Protein AF-A0A9Q0SMZ0-F1 (afdb_monomer_lite)

InterPro domains:
  IPR006656 Molybdopterin oxidoreductase [PF00384] (4-145)

Sequence (155 aa):
MNCQPRVEAAMVNARIRETVRGSNAKVAYVGPLTEFNHDCEHLGTGPETLTEIAEGRHPFCSTLSNAKNPAIIVGAGLLERSDKDAIFSAVETIVKNGNVVRPYWNGFNVLLLNAAQAAALDLGPVPESIQSIESAKFVYLMGADDECGFGKASK

Foldseek 3Di:
DQDDCVPQPVVVLVVVQVCCVPVVDAAEDEADDDDHPHDYHYQYHDCVSLQCLLVVNGPCVVVLQPDPAAADEAECVLVPDPCNVVSVVSVVSNCVSSVNDDDVHNRYYYRYRDPCVVVCVVVPPDDPDPVVVVPDPDDDDPVDDDPPCPDPPDD

Organism: Salix viminalis (NCBI:txid40686)

Structure (mmCIF, N/CA/C/O backbone):
data_AF-A0A9Q0SMZ0-F1
#
_entry.id   AF-A0A9Q0SMZ0-F1
#
loop_
_atom_site.group_PDB
_atom_site.id
_atom_site.type_symbol
_atom_site.label_atom_id
_atom_site.label_alt_id
_atom_site.label_comp_id
_atom_site.label_asym_id
_atom_site.label_entity_id
_atom_site.label_seq_id
_atom_site.pdbx_PDB_ins_code
_atom_site.Cartn_x
_atom_site.Cartn_y
_atom_site.Cartn_z
_atom_site.occupancy
_atom_site.B_iso_or_equiv
_atom_site.auth_seq_id
_atom_site.auth_comp_id
_atom_site.auth_asym_id
_atom_site.auth_atom_id
_atom_site.pdbx_PDB_model_num
ATOM 1 N N . MET A 1 1 ? -3.693 -0.658 -1.109 1.00 82.81 1 MET A N 1
ATOM 2 C CA . MET A 1 1 ? -3.812 0.399 -2.132 1.00 82.81 1 MET A CA 1
ATOM 3 C C . MET A 1 1 ? -3.165 -0.103 -3.402 1.00 82.81 1 MET A C 1
ATOM 5 O O . MET A 1 1 ? -1.983 -0.424 -3.370 1.00 82.81 1 MET A O 1
ATOM 9 N N . ASN A 1 2 ? -3.968 -0.253 -4.456 1.00 81.12 2 ASN A N 1
ATOM 10 C CA . ASN A 1 2 ? -3.603 -0.786 -5.767 1.00 81.12 2 ASN A CA 1
ATOM 11 C C . ASN A 1 2 ? -2.677 -2.014 -5.684 1.00 81.12 2 ASN A C 1
ATOM 13 O O . ASN A 1 2 ? -1.636 -2.077 -6.321 1.00 81.12 2 ASN A O 1
ATOM 17 N N . CYS A 1 3 ? -3.039 -2.939 -4.797 1.00 81.56 3 CYS A N 1
ATOM 18 C CA . CYS A 1 3 ? -2.311 -4.167 -4.518 1.00 81.56 3 CYS A CA 1
ATOM 19 C C . CYS A 1 3 ? -3.311 -5.311 -4.579 1.00 81.56 3 CYS A C 1
ATOM 21 O O . CYS A 1 3 ? -4.315 -5.270 -3.859 1.00 81.56 3 CYS A O 1
ATOM 23 N N . GLN A 1 4 ? -3.051 -6.307 -5.417 1.00 85.25 4 GLN A N 1
ATOM 24 C CA . GLN A 1 4 ? -3.870 -7.512 -5.511 1.00 85.25 4 GLN A CA 1
ATOM 25 C C . GLN A 1 4 ? -3.113 -8.692 -4.895 1.00 85.25 4 GLN A C 1
ATOM 27 O O . GLN A 1 4 ? -2.663 -9.582 -5.617 1.00 85.25 4 GLN A O 1
ATOM 32 N N . PRO A 1 5 ? -2.982 -8.768 -3.555 1.00 81.50 5 PRO A N 1
ATOM 33 C CA . PRO A 1 5 ? -2.114 -9.751 -2.912 1.00 81.50 5 PRO A CA 1
ATOM 34 C C . PRO A 1 5 ? -2.529 -11.199 -3.204 1.00 81.50 5 PRO A C 1
ATOM 36 O O . PRO A 1 5 ? -1.704 -12.098 -3.106 1.00 81.50 5 PRO A O 1
ATOM 39 N N . ARG A 1 6 ? -3.782 -11.462 -3.604 1.00 83.25 6 ARG A N 1
ATOM 40 C CA . ARG A 1 6 ? -4.200 -12.790 -4.084 1.00 83.25 6 ARG A CA 1
ATOM 41 C C . ARG A 1 6 ? -3.380 -13.262 -5.292 1.00 83.25 6 ARG A C 1
ATOM 43 O O . ARG A 1 6 ? -3.091 -14.451 -5.372 1.00 83.25 6 ARG A O 1
ATOM 50 N N . VAL A 1 7 ? -3.055 -12.350 -6.204 1.00 84.62 7 VAL A N 1
ATOM 51 C CA . VAL A 1 7 ? -2.306 -12.612 -7.440 1.00 84.62 7 VAL A CA 1
ATOM 52 C C . VAL A 1 7 ? -0.816 -12.366 -7.212 1.00 84.62 7 VAL A C 1
ATOM 54 O O . VAL A 1 7 ? 0.010 -13.196 -7.565 1.00 84.62 7 VAL A O 1
ATOM 57 N N . GLU A 1 8 ? -0.493 -11.249 -6.565 1.00 82.31 8 GLU A N 1
ATOM 58 C CA . GLU A 1 8 ? 0.866 -10.714 -6.451 1.00 82.31 8 GLU A CA 1
ATOM 59 C C . GLU A 1 8 ? 1.691 -11.388 -5.344 1.00 82.31 8 GLU A C 1
ATOM 61 O O . GLU A 1 8 ? 2.892 -11.579 -5.486 1.00 82.31 8 GLU A O 1
ATOM 66 N N . ALA A 1 9 ? 1.061 -11.759 -4.224 1.00 85.31 9 ALA A N 1
ATOM 67 C CA . ALA A 1 9 ? 1.756 -12.331 -3.071 1.00 85.31 9 ALA A CA 1
ATOM 68 C C . ALA A 1 9 ? 0.832 -13.236 -2.250 1.00 85.31 9 ALA A C 1
ATOM 70 O O . ALA A 1 9 ? 0.351 -12.876 -1.170 1.00 85.31 9 ALA A O 1
ATOM 71 N N . ALA A 1 10 ? 0.605 -14.451 -2.754 1.00 88.50 10 ALA A N 1
ATOM 72 C CA . ALA A 1 10 ? -0.367 -15.391 -2.193 1.00 88.50 10 ALA A CA 1
ATOM 73 C C . ALA A 1 10 ? -0.188 -15.646 -0.683 1.00 88.50 10 ALA A C 1
ATOM 75 O O . ALA A 1 10 ? -1.176 -15.753 0.045 1.00 88.50 10 ALA A O 1
ATOM 76 N N . MET A 1 11 ? 1.056 -15.681 -0.192 1.00 91.25 11 MET A N 1
ATOM 77 C CA . MET A 1 11 ? 1.357 -15.846 1.236 1.00 91.25 11 MET A CA 1
ATOM 78 C C . MET A 1 11 ? 0.924 -14.640 2.080 1.00 91.25 11 MET A C 1
ATOM 80 O O . MET A 1 11 ? 0.376 -14.814 3.169 1.00 91.25 11 MET A O 1
ATOM 84 N N . VAL A 1 12 ? 1.099 -13.418 1.566 1.00 91.50 12 VAL A N 1
ATOM 85 C CA . VAL A 1 12 ? 0.619 -12.192 2.223 1.00 91.50 12 VAL A CA 1
ATOM 86 C C . VAL A 1 12 ? -0.906 -12.214 2.290 1.00 91.50 12 VAL A C 1
ATOM 88 O O . VAL A 1 12 ? -1.481 -11.999 3.357 1.00 91.50 12 VAL A O 1
ATOM 91 N N . ASN A 1 13 ? -1.573 -12.580 1.192 1.00 92.00 13 ASN A N 1
ATOM 92 C CA . ASN A 1 13 ? -3.027 -12.735 1.168 1.00 92.00 13 ASN A CA 1
ATOM 93 C C . ASN A 1 13 ? -3.526 -13.804 2.153 1.00 92.00 13 ASN A C 1
ATOM 95 O O . ASN A 1 13 ? -4.533 -13.600 2.829 1.00 92.00 13 ASN A O 1
ATOM 99 N N . ALA A 1 14 ? -2.821 -14.933 2.270 1.00 93.06 14 ALA A N 1
ATOM 100 C CA . ALA A 1 14 ? -3.160 -15.980 3.230 1.00 93.06 14 ALA A CA 1
ATOM 101 C C . ALA A 1 14 ? -3.106 -15.460 4.675 1.00 93.06 14 ALA A C 1
ATOM 103 O O . ALA A 1 14 ? -4.027 -15.724 5.449 1.00 93.06 14 ALA A O 1
ATOM 104 N N . ARG A 1 15 ? -2.091 -14.656 5.019 1.00 93.62 15 ARG A N 1
ATOM 105 C CA . ARG A 1 15 ? -1.955 -14.071 6.360 1.00 93.62 15 ARG A CA 1
ATOM 106 C C . ARG A 1 15 ? -2.989 -12.982 6.646 1.00 93.62 15 ARG A C 1
ATOM 108 O O . ARG A 1 15 ? -3.511 -12.915 7.762 1.00 93.62 15 ARG A O 1
ATOM 115 N N . ILE A 1 16 ? -3.327 -12.166 5.645 1.00 93.06 16 ILE A N 1
ATOM 116 C CA . ILE A 1 16 ? -4.439 -11.207 5.734 1.00 93.06 16 ILE A CA 1
ATOM 117 C C . ILE A 1 16 ? -5.731 -11.968 6.027 1.00 93.06 16 ILE A C 1
ATOM 119 O O . ILE A 1 16 ? -6.404 -11.676 7.010 1.00 93.06 16 ILE A O 1
ATOM 123 N N . ARG A 1 17 ? -6.031 -13.008 5.245 1.00 93.38 17 ARG A N 1
ATOM 124 C CA . ARG A 1 17 ? -7.231 -13.833 5.418 1.00 93.38 17 ARG A CA 1
ATOM 125 C C . ARG A 1 17 ? -7.302 -14.501 6.791 1.00 93.38 17 ARG A C 1
ATOM 127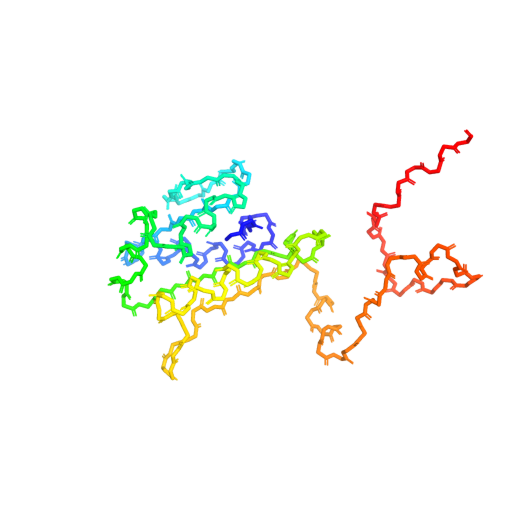 O O . ARG A 1 17 ? -8.373 -14.543 7.393 1.00 93.38 17 ARG A O 1
ATOM 134 N N . GLU A 1 18 ? -6.185 -15.029 7.282 1.00 93.50 18 GLU A N 1
ATOM 135 C CA . GLU A 1 18 ? -6.092 -15.606 8.626 1.00 93.50 18 GLU A CA 1
ATOM 136 C C . GLU A 1 18 ? -6.415 -14.560 9.701 1.00 93.50 18 GLU A C 1
ATOM 138 O O . GLU A 1 18 ? -7.196 -14.831 10.610 1.00 93.50 18 GLU A O 1
ATOM 143 N N . THR A 1 19 ? -5.889 -13.342 9.550 1.00 93.00 19 THR A N 1
ATOM 144 C CA . THR A 1 19 ? -6.145 -12.228 10.471 1.00 93.00 19 THR A CA 1
ATOM 145 C C . THR A 1 19 ? -7.608 -11.789 10.423 1.00 93.00 19 THR A C 1
ATOM 147 O O . THR A 1 19 ? -8.231 -11.657 11.471 1.00 93.00 19 THR A O 1
ATOM 150 N N . VAL A 1 20 ? -8.199 -11.644 9.233 1.00 93.62 20 VAL A N 1
ATOM 151 C CA . VAL A 1 20 ? -9.630 -11.323 9.075 1.00 93.62 20 VAL A CA 1
ATOM 152 C C . VAL A 1 20 ? -10.495 -12.355 9.793 1.00 93.62 20 VAL A C 1
ATOM 154 O O . VAL A 1 20 ? -11.370 -11.990 10.571 1.00 93.62 20 VAL A O 1
ATOM 157 N N . ARG A 1 21 ? -10.208 -13.648 9.613 1.00 92.25 21 ARG A N 1
ATOM 158 C CA . ARG A 1 21 ? -10.963 -14.723 10.269 1.00 92.25 21 ARG A CA 1
ATOM 159 C C . ARG A 1 21 ? -10.751 -14.766 11.786 1.00 92.25 21 ARG A C 1
ATOM 161 O O . ARG A 1 21 ? -11.692 -15.064 12.512 1.00 92.25 21 ARG A O 1
ATOM 168 N N . GLY A 1 22 ? -9.527 -14.530 12.256 1.00 92.88 22 GLY A N 1
ATOM 169 C CA . GLY A 1 22 ? -9.160 -14.689 13.665 1.00 92.88 22 GLY A CA 1
ATOM 170 C C . GLY A 1 22 ? -9.505 -13.491 14.550 1.00 92.88 22 GLY A C 1
ATOM 171 O O . GLY A 1 22 ? -9.884 -13.677 15.702 1.00 92.88 22 GLY A O 1
ATOM 172 N N . SER A 1 23 ? -9.378 -12.266 14.033 1.00 90.00 23 SER A N 1
ATOM 173 C CA . SER A 1 23 ? -9.564 -11.027 14.803 1.00 90.00 23 SER A CA 1
ATOM 174 C C . SER A 1 23 ? -10.684 -10.127 14.280 1.00 90.00 23 SER A C 1
ATOM 176 O O . SER A 1 23 ? -10.867 -9.029 14.804 1.00 90.00 23 SER A O 1
ATOM 178 N N . ASN A 1 24 ? -11.440 -10.581 13.272 1.00 89.12 24 ASN A N 1
ATOM 179 C CA . ASN A 1 24 ? -12.485 -9.805 12.601 1.00 89.12 24 ASN A CA 1
ATOM 180 C C . ASN A 1 24 ? -11.964 -8.451 12.082 1.00 89.12 24 ASN A C 1
ATOM 182 O O . ASN A 1 24 ? -12.627 -7.415 12.185 1.00 89.12 24 ASN A O 1
ATOM 186 N N . ALA A 1 25 ? -10.721 -8.451 11.588 1.00 91.44 25 ALA A N 1
ATOM 187 C CA . ALA A 1 25 ? -10.079 -7.261 11.056 1.00 91.44 25 ALA A CA 1
ATOM 188 C C . ALA A 1 25 ? -10.846 -6.740 9.834 1.00 91.44 25 ALA A C 1
ATOM 190 O O . ALA A 1 25 ? -11.127 -7.490 8.901 1.00 91.44 25 ALA A O 1
ATOM 191 N N . LYS A 1 26 ? -11.146 -5.438 9.825 1.00 93.50 26 LYS A N 1
ATOM 192 C CA . LYS A 1 26 ? -11.752 -4.770 8.671 1.00 93.50 26 LYS A CA 1
ATOM 193 C C . LYS A 1 26 ? -10.682 -4.500 7.621 1.00 93.50 26 LYS A C 1
ATOM 195 O O . LYS A 1 26 ? -9.688 -3.835 7.915 1.00 93.50 26 LYS A O 1
ATOM 200 N N . VAL A 1 27 ? -10.897 -4.995 6.408 1.00 94.00 27 VAL A N 1
ATOM 201 C CA . VAL A 1 27 ? -10.004 -4.777 5.267 1.00 94.00 27 VAL A CA 1
ATOM 202 C C . VAL A 1 27 ? -10.724 -3.919 4.248 1.00 94.00 27 VAL A C 1
ATOM 204 O O . VAL A 1 27 ? -11.883 -4.171 3.927 1.00 94.00 27 VAL A O 1
ATOM 207 N N . ALA A 1 28 ? -10.017 -2.926 3.722 1.00 94.19 28 ALA A N 1
ATOM 208 C CA . ALA A 1 28 ? -10.521 -2.082 2.658 1.00 94.19 28 ALA A CA 1
ATOM 209 C C . ALA A 1 28 ? -9.519 -1.966 1.515 1.00 94.19 28 ALA A C 1
ATOM 211 O O . ALA A 1 28 ? -8.302 -2.073 1.706 1.00 94.19 28 ALA A O 1
ATOM 212 N N . TYR A 1 29 ? -10.048 -1.737 0.321 1.00 94.12 29 TYR A N 1
ATOM 213 C CA . TYR A 1 29 ? -9.288 -1.727 -0.912 1.00 94.12 29 TYR A CA 1
ATOM 214 C C . TYR A 1 29 ? -9.600 -0.484 -1.746 1.00 94.12 29 TYR A C 1
ATOM 216 O O . TYR A 1 29 ? -10.754 -0.154 -2.004 1.00 94.12 29 TYR A O 1
ATOM 224 N N . VAL A 1 30 ? -8.533 0.185 -2.180 1.00 93.50 30 VAL A N 1
ATOM 225 C CA . VAL A 1 30 ? -8.563 1.282 -3.154 1.00 93.50 30 VAL A CA 1
ATOM 226 C C . VAL A 1 30 ? -7.779 0.807 -4.369 1.00 93.50 30 VAL A C 1
ATOM 228 O O . VAL A 1 30 ? -6.598 0.484 -4.217 1.00 93.50 30 VAL A O 1
ATOM 231 N N . GLY A 1 31 ? -8.414 0.734 -5.534 1.00 90.38 31 GLY A N 1
ATOM 232 C CA . GLY A 1 31 ? -7.833 0.251 -6.788 1.00 90.38 31 GLY A CA 1
ATOM 233 C C . GLY A 1 31 ? -8.867 -0.401 -7.719 1.00 90.38 31 GLY A C 1
ATOM 234 O O . GLY A 1 31 ? -10.062 -0.404 -7.404 1.00 90.38 31 GLY A O 1
ATOM 235 N N . PRO A 1 32 ? -8.434 -0.939 -8.874 1.00 88.38 32 PRO A N 1
ATOM 236 C CA . PRO A 1 32 ? -9.313 -1.580 -9.854 1.00 88.38 32 PRO A CA 1
ATOM 237 C C . PRO A 1 32 ? -10.132 -2.722 -9.250 1.00 88.38 32 PRO A C 1
ATOM 239 O O . PRO A 1 32 ? -9.590 -3.521 -8.494 1.00 88.38 32 PRO A O 1
ATOM 242 N N . LEU A 1 33 ? -11.417 -2.825 -9.608 1.00 87.31 33 LEU A N 1
ATOM 243 C CA . LEU A 1 33 ? -12.320 -3.847 -9.065 1.00 87.31 33 LEU A CA 1
ATOM 244 C C . LEU A 1 33 ? -11.700 -5.253 -9.182 1.00 87.31 33 LEU A C 1
ATOM 246 O O . LEU A 1 33 ? -11.265 -5.658 -10.259 1.00 87.31 33 LEU A O 1
ATOM 250 N N . THR A 1 34 ? -11.648 -5.986 -8.070 1.00 86.06 34 THR A N 1
ATOM 251 C CA . THR A 1 34 ? -11.028 -7.316 -7.995 1.00 86.06 34 THR A CA 1
ATOM 252 C C . THR A 1 34 ? -11.713 -8.179 -6.938 1.00 86.06 34 THR A C 1
ATOM 254 O O . THR A 1 34 ? -12.393 -7.668 -6.047 1.00 86.06 34 THR A O 1
ATOM 257 N N . GLU A 1 35 ? -11.531 -9.495 -7.030 1.00 85.88 35 GLU A N 1
ATOM 258 C CA . GLU A 1 35 ? -12.149 -10.462 -6.126 1.00 85.88 35 GLU A CA 1
ATOM 259 C C . GLU A 1 35 ? -11.202 -10.916 -5.008 1.00 85.88 35 GLU A C 1
ATOM 261 O O . GLU A 1 35 ? -10.195 -11.602 -5.243 1.00 85.88 35 GLU A O 1
ATOM 266 N N . PHE A 1 36 ? -11.596 -10.635 -3.766 1.00 87.94 36 PHE A N 1
ATOM 267 C CA . PHE A 1 36 ? -10.928 -11.119 -2.559 1.00 87.94 36 PHE A CA 1
ATOM 268 C C . PHE A 1 36 ? -11.600 -12.383 -2.005 1.00 87.94 36 PHE A C 1
ATOM 270 O O . PHE A 1 36 ? -12.793 -12.611 -2.162 1.00 87.94 36 PHE A O 1
ATOM 277 N N . ASN A 1 37 ? -10.819 -13.233 -1.332 1.00 89.62 37 ASN A N 1
ATOM 278 C CA . ASN A 1 37 ? -11.287 -14.482 -0.703 1.00 89.62 37 ASN A CA 1
ATOM 279 C C . ASN A 1 37 ? -11.656 -14.314 0.790 1.00 89.62 37 ASN A C 1
ATOM 281 O O . ASN A 1 37 ? -11.646 -15.285 1.563 1.00 89.62 37 ASN A O 1
ATOM 285 N N . HIS A 1 38 ? -11.896 -13.069 1.184 1.00 89.12 38 HIS A N 1
ATOM 286 C CA . HIS A 1 38 ? -12.252 -12.584 2.509 1.00 89.12 38 HIS A CA 1
ATOM 287 C C . HIS A 1 38 ? -13.036 -11.278 2.346 1.00 89.12 38 HIS A C 1
ATOM 289 O O . HIS A 1 38 ? -12.960 -10.651 1.287 1.00 89.12 38 HIS A O 1
ATOM 295 N N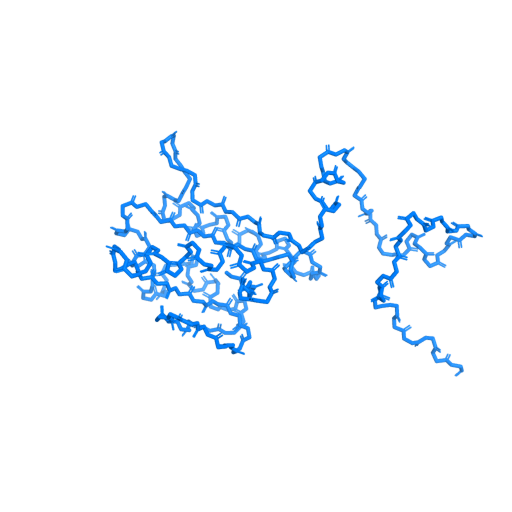 . ASP A 1 39 ? -13.758 -10.871 3.388 1.00 89.88 39 ASP A N 1
ATOM 296 C CA . ASP A 1 39 ? -14.546 -9.641 3.359 1.00 89.88 39 ASP A CA 1
ATOM 297 C C . ASP A 1 39 ? -13.628 -8.430 3.168 1.00 89.88 39 ASP A C 1
ATOM 299 O O . ASP A 1 39 ? -12.701 -8.195 3.950 1.00 89.88 39 ASP A O 1
ATOM 303 N N . CYS A 1 40 ? -13.874 -7.686 2.093 1.00 91.69 40 CYS A N 1
ATOM 304 C CA . CYS A 1 40 ? -13.097 -6.520 1.716 1.00 91.69 40 CYS A CA 1
ATOM 305 C C . CYS A 1 40 ? -14.033 -5.411 1.238 1.00 91.69 40 CYS A C 1
ATOM 307 O O . CYS A 1 40 ? -14.823 -5.605 0.314 1.00 91.69 40 CYS A O 1
ATOM 309 N N . GLU A 1 41 ? -13.939 -4.247 1.873 1.00 93.62 41 GLU A N 1
ATOM 310 C CA . GLU A 1 41 ? -14.698 -3.061 1.494 1.00 93.62 41 GLU A CA 1
ATOM 311 C C . GLU A 1 41 ? -13.976 -2.329 0.357 1.00 93.62 41 GLU A C 1
ATOM 313 O O . GLU A 1 41 ? -12.861 -1.829 0.524 1.00 93.62 41 GLU A O 1
ATOM 318 N N . HIS A 1 42 ? -14.589 -2.268 -0.823 1.00 94.25 42 HIS A N 1
ATOM 319 C CA . HIS A 1 42 ? -14.048 -1.484 -1.930 1.00 94.25 42 HIS A CA 1
ATOM 320 C C . HIS A 1 42 ? -14.406 -0.009 -1.742 1.00 94.25 42 HIS A C 1
ATOM 322 O O . HIS A 1 42 ? -15.580 0.346 -1.752 1.00 94.25 42 HIS A O 1
ATOM 328 N N . LEU A 1 43 ? -13.396 0.843 -1.555 1.00 92.81 43 LEU A N 1
ATOM 329 C CA . LEU A 1 43 ? -13.590 2.273 -1.278 1.00 92.81 43 LEU A CA 1
ATOM 330 C C . LEU A 1 43 ? -13.599 3.123 -2.554 1.00 92.81 43 LEU A C 1
ATOM 332 O O . LEU A 1 43 ? -14.107 4.238 -2.556 1.00 92.81 43 LEU A O 1
ATOM 336 N N . GLY A 1 44 ? -12.993 2.623 -3.633 1.00 91.56 44 GLY A N 1
ATOM 337 C CA . GLY A 1 44 ? -12.876 3.350 -4.892 1.00 91.56 4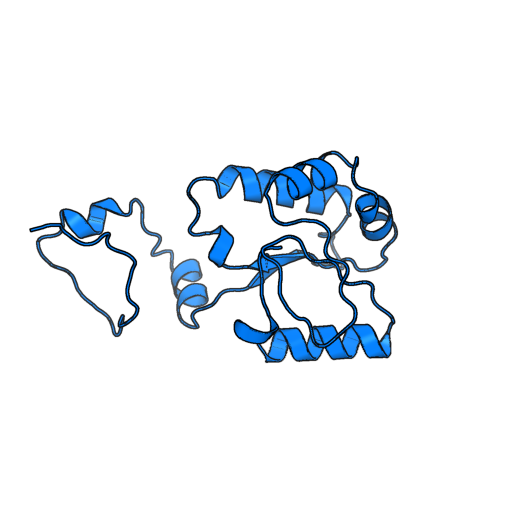4 GLY A CA 1
ATOM 338 C C . GLY A 1 44 ? -11.743 2.837 -5.771 1.00 91.56 44 GLY A C 1
ATOM 339 O O . GLY A 1 44 ? -10.943 1.993 -5.368 1.00 91.56 44 GLY A O 1
ATOM 340 N N . THR A 1 45 ? -11.682 3.331 -7.004 1.00 87.56 45 THR A N 1
ATOM 341 C CA . THR A 1 45 ? -10.744 2.857 -8.036 1.00 87.56 45 THR A CA 1
ATOM 342 C C . THR A 1 45 ? -9.581 3.803 -8.303 1.00 87.56 45 THR A C 1
ATOM 344 O O . THR A 1 45 ? -8.532 3.353 -8.763 1.00 87.56 45 THR A O 1
ATOM 347 N N . GLY A 1 46 ? -9.759 5.095 -8.030 1.00 84.25 46 GLY A N 1
ATOM 348 C CA . GLY A 1 46 ? -8.852 6.150 -8.465 1.00 84.25 46 GLY A CA 1
ATOM 349 C C . GLY A 1 46 ? -8.075 6.838 -7.339 1.00 84.25 46 GLY A C 1
ATOM 350 O O . GLY A 1 46 ? -8.305 6.580 -6.155 1.00 84.25 46 GLY A O 1
ATOM 351 N N . PRO A 1 47 ? -7.165 7.754 -7.714 1.00 85.25 47 PRO A N 1
ATOM 352 C CA . PRO A 1 47 ? -6.412 8.572 -6.766 1.00 85.25 47 PRO A CA 1
ATOM 353 C C . PRO A 1 47 ? -7.299 9.559 -5.994 1.00 85.25 47 PRO A C 1
ATOM 355 O O . PRO A 1 47 ? -6.944 9.923 -4.881 1.00 85.25 47 PRO A O 1
ATOM 358 N N . GLU A 1 48 ? -8.469 9.934 -6.522 1.00 90.31 48 GLU A N 1
ATOM 359 C CA . GLU A 1 48 ? -9.424 10.818 -5.835 1.00 90.31 48 GLU A CA 1
ATOM 360 C C . GLU A 1 48 ? -9.790 10.285 -4.447 1.00 90.31 48 GLU A C 1
ATOM 362 O O . GLU A 1 48 ? -9.659 11.004 -3.462 1.00 90.31 48 GLU A O 1
ATOM 367 N N . THR A 1 49 ? -10.127 8.995 -4.342 1.00 92.50 49 THR A N 1
ATOM 368 C CA . THR A 1 49 ? -10.423 8.333 -3.064 1.00 92.50 49 THR A CA 1
ATOM 369 C C . THR A 1 49 ? -9.241 8.403 -2.094 1.00 92.50 49 THR A C 1
ATOM 371 O O . THR A 1 49 ? -9.442 8.565 -0.893 1.00 92.50 49 THR A O 1
ATOM 374 N N . LEU A 1 50 ? -7.996 8.316 -2.584 1.00 90.75 50 LEU A N 1
ATOM 375 C CA . LEU A 1 50 ? -6.814 8.485 -1.730 1.00 90.75 50 LEU A CA 1
ATOM 376 C C . LEU A 1 50 ? -6.736 9.909 -1.180 1.00 90.75 50 LEU A C 1
ATOM 378 O O . LEU A 1 50 ? -6.459 10.077 0.006 1.00 90.75 50 LEU A O 1
ATOM 382 N N . THR A 1 51 ? -7.031 10.915 -2.001 1.00 91.69 51 THR A N 1
ATOM 383 C CA . THR A 1 51 ? -7.105 12.312 -1.561 1.00 91.69 51 THR A CA 1
ATOM 384 C C . THR A 1 51 ? -8.200 12.509 -0.516 1.00 91.69 51 THR A C 1
ATOM 386 O O . THR A 1 51 ? -7.945 13.122 0.516 1.00 91.69 51 THR A O 1
ATOM 389 N N . GLU A 1 52 ? -9.389 11.927 -0.701 1.00 93.44 52 GLU A N 1
ATOM 390 C CA . GLU A 1 52 ? -10.467 12.028 0.295 1.00 93.44 52 GLU A CA 1
ATOM 391 C C . GLU A 1 52 ? -10.088 11.395 1.638 1.00 93.44 52 GLU A C 1
ATOM 393 O O . GLU A 1 52 ? -10.451 11.912 2.699 1.00 93.44 52 GLU A O 1
ATOM 398 N N . ILE A 1 53 ? -9.353 10.278 1.604 1.00 93.69 53 ILE A N 1
ATOM 399 C CA . ILE A 1 53 ? -8.856 9.620 2.815 1.00 93.69 53 ILE A CA 1
ATOM 400 C C . ILE A 1 53 ? -7.755 10.471 3.467 1.00 93.69 53 ILE A C 1
ATOM 402 O O . ILE A 1 53 ? -7.748 10.639 4.689 1.00 93.69 53 ILE A O 1
ATOM 406 N N . ALA A 1 54 ? -6.845 11.039 2.673 1.00 92.12 54 ALA A N 1
ATOM 407 C CA . ALA A 1 54 ? -5.772 11.908 3.156 1.00 92.12 54 ALA A CA 1
ATOM 408 C C . ALA A 1 54 ? -6.319 13.180 3.822 1.00 92.12 54 ALA A C 1
ATOM 410 O O . ALA A 1 54 ? -5.835 13.576 4.879 1.00 92.12 54 ALA A O 1
ATOM 411 N N . GLU A 1 55 ? -7.372 13.769 3.257 1.00 93.06 55 GLU A N 1
ATOM 412 C CA . GLU A 1 55 ? -8.063 14.947 3.796 1.00 93.06 55 GLU A CA 1
ATOM 413 C C . GLU A 1 55 ? -9.006 14.618 4.966 1.00 93.06 55 GLU A C 1
ATOM 415 O O . GLU A 1 55 ? -9.584 15.520 5.568 1.00 93.06 55 GLU A O 1
ATOM 420 N N . GLY A 1 56 ? -9.190 13.336 5.301 1.00 91.25 56 GLY A N 1
ATOM 421 C CA . GLY A 1 56 ? -10.075 12.911 6.388 1.00 91.25 56 GLY A CA 1
ATOM 422 C C . GLY A 1 56 ? -11.570 13.001 6.064 1.00 91.25 56 GLY A C 1
ATOM 423 O O . GLY A 1 56 ? -12.394 12.838 6.962 1.00 91.25 56 GLY A O 1
ATOM 424 N N . ARG A 1 57 ? -11.937 13.253 4.801 1.00 93.38 57 ARG A N 1
ATOM 425 C CA . ARG A 1 57 ? -13.335 13.343 4.344 1.00 93.38 57 ARG A CA 1
ATOM 426 C C . ARG A 1 57 ? -13.987 11.973 4.182 1.00 93.38 57 ARG A C 1
ATOM 428 O O . ARG A 1 57 ? -15.207 11.861 4.271 1.00 93.38 57 ARG A O 1
ATOM 435 N N . HIS A 1 58 ? -13.186 10.938 3.943 1.00 94.44 58 HIS A N 1
ATOM 436 C CA . HIS A 1 58 ? -13.695 9.597 3.700 1.00 94.44 58 HIS A CA 1
ATOM 437 C C . HIS A 1 58 ? -14.124 8.896 5.012 1.00 94.44 58 HIS A C 1
ATOM 439 O O . HIS A 1 58 ? -13.370 8.910 5.990 1.00 94.44 58 HIS A O 1
ATOM 445 N N . PRO A 1 59 ? -15.274 8.189 5.061 1.00 91.19 59 PRO A N 1
ATOM 446 C CA . PRO A 1 59 ? -15.745 7.509 6.278 1.00 91.19 59 PRO A CA 1
ATOM 447 C C . PRO A 1 59 ? -14.734 6.516 6.871 1.00 91.19 59 PRO A C 1
ATOM 449 O O . PRO A 1 59 ? -14.618 6.372 8.093 1.00 91.19 59 PRO A O 1
ATOM 452 N N . PHE A 1 60 ? -13.951 5.867 6.005 1.00 91.69 60 PHE A N 1
ATOM 453 C CA . PHE A 1 60 ? -12.921 4.902 6.398 1.00 91.69 60 PHE A CA 1
ATOM 454 C C . PHE A 1 60 ? -11.789 5.512 7.248 1.00 91.69 60 PHE A C 1
ATOM 456 O O . PHE A 1 60 ? -11.150 4.787 8.011 1.00 91.69 60 PHE A O 1
ATOM 463 N N . CYS A 1 61 ? -11.575 6.834 7.209 1.00 91.62 61 CYS A N 1
ATOM 464 C CA . CYS A 1 61 ? -10.575 7.505 8.049 1.00 91.62 61 CYS A CA 1
ATOM 465 C C . CYS A 1 61 ? -10.838 7.265 9.536 1.00 91.62 61 CYS A C 1
ATOM 467 O O . CYS A 1 61 ? -9.922 6.936 10.283 1.00 91.62 61 CYS A O 1
ATOM 469 N N . SER A 1 62 ? -12.107 7.319 9.951 1.00 90.88 62 SER A N 1
ATOM 470 C CA . SER A 1 62 ? -12.501 7.025 11.332 1.00 90.88 62 SER A CA 1
ATOM 471 C C . SER A 1 62 ? -12.170 5.584 11.739 1.00 90.88 62 SER A C 1
ATOM 473 O O . SER A 1 62 ? -11.752 5.333 12.867 1.00 90.88 62 SER A O 1
ATOM 475 N N . THR A 1 63 ? -12.307 4.630 10.814 1.00 92.12 63 THR A N 1
ATOM 476 C CA . THR A 1 63 ? -11.958 3.224 11.055 1.00 92.12 63 THR A CA 1
ATOM 477 C C . THR A 1 63 ? -10.450 3.064 11.211 1.00 92.12 63 THR A C 1
ATOM 479 O O . THR A 1 63 ? -10.005 2.357 12.115 1.00 92.12 63 THR A O 1
ATOM 482 N N . LEU A 1 64 ? -9.665 3.758 10.383 1.00 91.00 64 LEU A N 1
ATOM 483 C CA . LEU A 1 64 ? -8.208 3.729 10.441 1.00 91.00 64 LEU A CA 1
ATOM 484 C C . LEU A 1 64 ? -7.671 4.359 11.736 1.00 91.00 64 LEU A C 1
ATOM 486 O O . LEU A 1 64 ? -6.828 3.755 12.393 1.00 91.00 64 LEU A O 1
ATOM 490 N N . SER A 1 65 ? -8.191 5.522 12.139 1.00 89.44 65 SER A N 1
ATOM 491 C CA . SER A 1 65 ? -7.754 6.223 13.356 1.00 89.44 65 SER A CA 1
ATOM 492 C C . SER A 1 65 ? -8.154 5.504 14.649 1.00 89.44 65 SER A C 1
ATOM 494 O O . SER A 1 65 ? -7.424 5.572 15.634 1.00 89.44 65 SER A O 1
ATOM 496 N N . ASN A 1 66 ? -9.288 4.796 14.660 1.00 92.19 66 ASN A N 1
ATOM 497 C CA . ASN A 1 66 ? -9.734 4.023 15.826 1.00 92.19 66 ASN A CA 1
ATOM 498 C C . ASN A 1 66 ? -9.083 2.632 15.921 1.00 92.19 66 ASN A C 1
ATOM 500 O O . ASN A 1 66 ? -9.213 1.952 16.942 1.00 92.19 66 ASN A O 1
ATOM 504 N N . ALA A 1 67 ? -8.408 2.169 14.867 1.00 92.06 67 ALA A N 1
ATOM 505 C CA . ALA A 1 67 ? -7.765 0.867 14.873 1.00 92.06 67 ALA A CA 1
ATOM 506 C C . ALA A 1 67 ? -6.557 0.862 15.817 1.00 92.06 67 ALA A C 1
ATOM 508 O O . ALA A 1 67 ? -5.680 1.722 15.749 1.00 92.06 67 ALA A O 1
ATOM 509 N N . LYS A 1 68 ? -6.459 -0.170 16.666 1.00 91.94 68 LYS A N 1
ATOM 510 C CA . LYS A 1 68 ? -5.308 -0.316 17.565 1.00 91.94 68 LYS A CA 1
ATOM 511 C C . LYS A 1 68 ? -4.018 -0.501 16.777 1.00 91.94 68 LYS A C 1
ATOM 513 O O . LYS A 1 68 ? -3.060 0.186 17.076 1.00 91.94 68 LYS A O 1
ATOM 518 N N . ASN A 1 69 ? -3.985 -1.388 15.781 1.00 94.00 69 ASN A N 1
ATOM 519 C CA . ASN A 1 69 ? -2.799 -1.705 14.972 1.00 94.00 69 ASN A CA 1
ATOM 520 C C . ASN A 1 69 ? -3.155 -1.639 13.470 1.00 94.00 69 ASN A C 1
ATOM 522 O O . ASN A 1 69 ? -3.361 -2.686 12.855 1.00 94.00 69 ASN A O 1
ATOM 526 N N . PRO A 1 70 ? -3.312 -0.435 12.888 1.00 95.00 70 PRO A N 1
ATOM 527 C CA . PRO A 1 70 ? -3.686 -0.282 11.484 1.00 95.00 70 PRO A CA 1
ATOM 528 C C . PRO A 1 70 ? -2.523 -0.651 10.561 1.00 95.00 70 PRO A C 1
ATOM 530 O O . PRO A 1 70 ? -1.383 -0.295 10.840 1.00 95.00 70 PRO A O 1
ATOM 533 N N . ALA A 1 71 ? -2.802 -1.313 9.441 1.00 95.19 71 ALA A N 1
ATOM 534 C CA . ALA A 1 71 ? -1.805 -1.605 8.414 1.00 95.19 71 ALA A CA 1
ATOM 535 C C . ALA A 1 71 ? -2.235 -1.017 7.066 1.00 95.19 71 ALA A C 1
ATOM 537 O O . ALA A 1 71 ? -3.404 -1.099 6.691 1.00 95.19 71 ALA A O 1
ATOM 538 N N . ILE A 1 72 ? -1.281 -0.447 6.333 1.00 95.06 72 ILE A N 1
ATOM 539 C CA . ILE A 1 72 ? -1.451 0.045 4.966 1.00 95.06 72 ILE A CA 1
ATOM 540 C C . ILE A 1 72 ? -0.459 -0.705 4.087 1.00 95.06 72 ILE A C 1
ATOM 542 O O . ILE A 1 72 ? 0.746 -0.642 4.315 1.00 95.06 72 ILE A O 1
ATOM 546 N N . ILE A 1 73 ? -0.982 -1.406 3.081 1.00 94.00 73 ILE A N 1
ATOM 547 C CA . ILE A 1 73 ? -0.188 -2.139 2.092 1.00 94.00 73 ILE A CA 1
ATOM 548 C C . ILE A 1 73 ? -0.335 -1.436 0.743 1.00 94.00 73 ILE A C 1
ATOM 550 O O . ILE A 1 73 ? -1.453 -1.275 0.243 1.00 94.00 73 ILE A O 1
ATOM 554 N N . VAL A 1 74 ? 0.782 -1.012 0.162 1.00 93.00 74 VAL A N 1
ATOM 555 C CA . VAL A 1 74 ? 0.879 -0.328 -1.136 1.00 93.00 74 VAL A CA 1
ATOM 556 C C . VAL A 1 74 ? 1.463 -1.302 -2.157 1.00 93.00 74 VAL A C 1
ATOM 558 O O . VAL A 1 74 ? 2.484 -1.918 -1.880 1.00 93.00 74 VAL A O 1
ATOM 561 N N . GLY A 1 75 ? 0.823 -1.476 -3.312 1.00 89.62 75 GLY A N 1
ATOM 562 C CA . GLY A 1 75 ? 1.320 -2.379 -4.359 1.00 89.62 75 GLY A CA 1
ATOM 563 C C . GLY A 1 75 ? 2.385 -1.731 -5.245 1.00 89.62 75 GLY A C 1
ATOM 564 O O . GLY A 1 75 ? 2.346 -0.519 -5.478 1.00 89.62 75 GLY A O 1
ATOM 565 N N . ALA A 1 76 ? 3.302 -2.541 -5.784 1.00 82.69 76 ALA A N 1
ATOM 566 C CA . ALA A 1 76 ? 4.384 -2.086 -6.662 1.00 82.69 76 ALA A CA 1
ATOM 567 C C . ALA A 1 76 ? 3.883 -1.372 -7.920 1.00 82.69 76 ALA A C 1
ATOM 569 O O . ALA A 1 76 ? 4.557 -0.473 -8.406 1.00 82.69 76 ALA A O 1
ATOM 570 N N . GLY A 1 77 ? 2.682 -1.702 -8.409 1.00 81.00 77 GLY A N 1
ATOM 571 C CA . GLY A 1 77 ? 2.095 -1.047 -9.581 1.00 81.00 77 GLY A CA 1
ATOM 572 C C . GLY A 1 77 ? 1.880 0.464 -9.414 1.00 81.00 77 GLY A C 1
ATOM 573 O O . GLY A 1 77 ? 1.642 1.164 -10.392 1.00 81.00 77 GLY A O 1
ATOM 574 N N . LEU A 1 78 ? 1.969 1.006 -8.192 1.00 84.31 78 LEU A N 1
ATOM 575 C CA . LEU A 1 78 ? 1.984 2.457 -7.963 1.00 84.31 78 LEU A CA 1
ATOM 576 C C . LEU A 1 78 ? 3.353 3.101 -8.221 1.00 84.31 78 LEU A C 1
ATOM 578 O O . LEU A 1 78 ? 3.402 4.296 -8.492 1.00 84.31 78 LEU A O 1
ATOM 582 N N . LEU A 1 79 ? 4.445 2.334 -8.165 1.00 82.00 79 LEU A N 1
ATOM 583 C CA . LEU A 1 79 ? 5.814 2.817 -8.387 1.00 82.00 79 LEU A CA 1
ATOM 584 C C . LEU A 1 79 ? 6.098 3.125 -9.863 1.00 82.00 79 LEU A C 1
ATOM 586 O O . LEU A 1 79 ? 6.957 3.953 -10.159 1.00 82.00 79 LEU A O 1
ATOM 590 N N . GLU A 1 80 ? 5.380 2.471 -10.774 1.00 81.31 80 GLU A N 1
ATOM 591 C CA . GLU A 1 80 ? 5.557 2.601 -12.228 1.00 81.31 80 GLU A CA 1
ATOM 592 C C . GLU A 1 80 ? 4.756 3.764 -12.829 1.00 81.31 80 GLU A C 1
ATOM 594 O O . GLU A 1 80 ? 4.946 4.130 -13.989 1.00 81.31 80 GLU A O 1
ATOM 599 N N . ARG A 1 81 ? 3.855 4.371 -12.052 1.00 83.81 81 ARG A N 1
ATOM 600 C CA . ARG A 1 81 ? 3.018 5.471 -12.532 1.00 83.81 81 ARG A CA 1
ATOM 601 C C . ARG A 1 81 ? 3.797 6.781 -12.610 1.00 83.81 81 ARG A C 1
ATOM 603 O O . ARG A 1 81 ? 4.662 7.068 -11.785 1.00 83.81 81 ARG A O 1
ATOM 610 N N . SER A 1 82 ? 3.405 7.638 -13.549 1.00 85.56 82 SER A N 1
ATOM 611 C CA . SER A 1 82 ? 3.968 8.986 -13.690 1.00 85.56 82 SER A CA 1
ATOM 612 C C . SER A 1 82 ? 3.643 9.911 -12.511 1.00 85.56 82 SER A C 1
ATOM 614 O O . SER A 1 82 ? 4.407 10.821 -12.221 1.00 85.56 82 SER A O 1
ATOM 616 N N . ASP A 1 83 ? 2.519 9.689 -11.826 1.00 87.81 83 ASP A N 1
ATOM 617 C CA . ASP A 1 83 ? 2.032 10.474 -10.681 1.00 87.81 83 ASP A CA 1
ATOM 618 C C . ASP A 1 83 ? 2.407 9.857 -9.318 1.00 87.81 83 ASP A C 1
ATOM 620 O O . ASP A 1 83 ? 1.819 10.210 -8.292 1.00 87.81 83 ASP A O 1
ATOM 624 N N . LYS A 1 84 ? 3.392 8.946 -9.287 1.00 88.56 84 LYS A N 1
ATOM 625 C CA . LYS A 1 84 ? 3.792 8.207 -8.079 1.00 88.56 84 LYS A CA 1
ATOM 626 C C . LYS A 1 84 ? 4.094 9.120 -6.890 1.00 88.56 84 LYS A C 1
ATOM 628 O O . LYS A 1 84 ? 3.605 8.850 -5.801 1.00 88.56 84 LYS A O 1
ATOM 633 N N . ASP A 1 85 ? 4.815 10.222 -7.086 1.00 89.81 85 ASP A N 1
ATOM 634 C CA . ASP A 1 85 ? 5.244 11.092 -5.981 1.00 89.81 85 ASP A CA 1
ATOM 635 C C . ASP A 1 85 ? 4.044 11.752 -5.285 1.00 89.81 85 ASP A C 1
ATOM 637 O O . ASP A 1 85 ? 3.982 11.822 -4.056 1.00 89.81 85 ASP A O 1
ATOM 641 N N . ALA A 1 86 ? 3.039 12.162 -6.065 1.00 90.50 86 ALA A N 1
ATOM 642 C CA . ALA A 1 86 ? 1.794 12.710 -5.535 1.00 90.50 86 ALA A CA 1
ATOM 643 C C . ALA A 1 86 ? 0.999 11.647 -4.760 1.00 90.50 86 ALA A C 1
ATOM 645 O O . ALA A 1 86 ? 0.491 11.920 -3.671 1.00 90.50 86 ALA A O 1
ATOM 646 N N . ILE A 1 87 ? 0.939 10.419 -5.284 1.00 91.25 87 ILE A N 1
ATOM 647 C CA . ILE A 1 87 ? 0.285 9.296 -4.605 1.00 91.25 87 ILE A CA 1
ATOM 648 C C . ILE A 1 87 ? 1.008 8.973 -3.295 1.00 91.25 87 ILE A C 1
ATOM 650 O O . ILE A 1 87 ? 0.358 8.865 -2.259 1.00 91.25 87 ILE A O 1
ATOM 654 N N . PHE A 1 88 ? 2.338 8.867 -3.300 1.00 91.38 88 PHE A N 1
ATOM 655 C CA . PHE A 1 88 ? 3.115 8.586 -2.093 1.00 91.38 88 PHE A CA 1
ATOM 656 C C . PHE A 1 88 ? 2.977 9.694 -1.044 1.00 91.38 88 PHE A C 1
ATOM 658 O O . PHE A 1 88 ? 2.845 9.376 0.134 1.00 91.38 88 PHE A O 1
ATOM 665 N N . SER A 1 89 ? 2.893 10.963 -1.452 1.00 93.31 89 SER A N 1
ATOM 666 C CA . SER A 1 89 ? 2.599 12.085 -0.548 1.00 93.31 89 SER A CA 1
ATOM 667 C C . SER A 1 89 ? 1.213 11.967 0.109 1.00 93.31 89 SER A C 1
ATOM 669 O O . SER A 1 89 ? 1.064 12.139 1.326 1.00 93.31 89 SER A O 1
ATOM 671 N N . ALA A 1 90 ? 0.189 11.583 -0.662 1.00 92.75 90 ALA A N 1
ATOM 672 C CA . ALA A 1 90 ? -1.141 11.313 -0.117 1.00 92.75 90 ALA A CA 1
ATOM 673 C C . ALA A 1 90 ? -1.108 10.134 0.870 1.00 92.75 90 ALA A C 1
ATOM 675 O O . ALA A 1 90 ? -1.655 10.222 1.968 1.00 92.75 90 ALA A O 1
ATOM 676 N N . VAL A 1 91 ? -0.408 9.050 0.527 1.00 93.38 91 VAL A N 1
ATOM 677 C CA . VAL A 1 91 ? -0.254 7.880 1.401 1.00 93.38 91 VAL A CA 1
ATOM 678 C C . VAL A 1 91 ? 0.490 8.228 2.688 1.00 93.38 91 VAL A C 1
ATOM 680 O O . VAL A 1 91 ? 0.062 7.810 3.762 1.00 93.38 91 VAL A O 1
ATOM 683 N N . GLU A 1 92 ? 1.554 9.025 2.617 1.00 93.69 92 GLU A N 1
ATOM 684 C CA . GLU A 1 92 ? 2.286 9.506 3.791 1.00 93.69 92 GLU A CA 1
ATOM 685 C C . GLU A 1 92 ? 1.371 10.316 4.721 1.00 93.69 92 GLU A C 1
ATOM 687 O O . GLU A 1 92 ? 1.390 10.139 5.942 1.00 93.69 92 GLU A O 1
ATOM 692 N N . THR A 1 93 ? 0.509 11.156 4.147 1.00 94.44 93 THR A N 1
ATOM 693 C CA . THR A 1 93 ? -0.500 11.914 4.896 1.00 94.44 93 THR A CA 1
ATOM 694 C C . THR A 1 93 ? -1.491 10.981 5.600 1.00 94.44 93 THR A C 1
ATOM 696 O O . THR A 1 93 ? -1.752 11.143 6.792 1.00 94.44 93 THR A O 1
ATOM 699 N N . ILE A 1 94 ? -1.977 9.938 4.919 1.00 93.88 94 ILE A N 1
ATOM 700 C CA . ILE A 1 94 ? -2.865 8.923 5.513 1.00 93.88 94 ILE A CA 1
ATOM 701 C C . ILE A 1 94 ? -2.157 8.165 6.645 1.00 93.88 94 ILE A C 1
ATOM 703 O O . ILE A 1 94 ? -2.742 7.939 7.705 1.00 93.88 94 ILE A O 1
ATOM 707 N N . VAL A 1 95 ? -0.891 7.792 6.446 1.00 94.56 95 VAL A N 1
ATOM 708 C CA . VAL A 1 95 ? -0.056 7.110 7.446 1.00 94.56 95 VAL A CA 1
ATOM 709 C C . VAL A 1 95 ? 0.084 7.954 8.714 1.00 94.56 95 VAL A C 1
ATOM 711 O O . VAL A 1 95 ? -0.075 7.421 9.818 1.00 94.56 95 VAL A O 1
ATOM 714 N N . LYS A 1 96 ? 0.332 9.261 8.562 1.00 92.50 96 LYS A N 1
ATOM 715 C CA . LYS A 1 96 ? 0.411 10.220 9.674 1.00 92.50 96 LYS A CA 1
ATOM 716 C C . LYS A 1 96 ? -0.935 10.352 10.390 1.00 92.50 96 LYS A C 1
ATOM 718 O O . LYS A 1 96 ? -0.992 10.173 11.605 1.00 92.50 96 LYS A O 1
ATOM 723 N N . ASN A 1 97 ? -2.020 10.571 9.648 1.00 91.75 97 ASN A N 1
ATOM 724 C CA . ASN A 1 97 ? -3.364 10.767 10.208 1.00 91.75 97 ASN A CA 1
ATOM 725 C C . ASN A 1 97 ? -3.914 9.513 10.913 1.00 91.75 97 ASN A C 1
ATOM 727 O O . ASN A 1 97 ? -4.637 9.611 11.904 1.00 91.75 97 ASN A O 1
ATOM 731 N N . GLY A 1 98 ? -3.558 8.325 10.422 1.00 90.50 98 GLY A N 1
ATOM 732 C CA . GLY A 1 98 ? -3.943 7.041 11.009 1.00 90.50 98 GLY A CA 1
ATOM 733 C C . GLY A 1 98 ? -3.008 6.537 12.112 1.00 90.50 98 GLY A C 1
ATOM 734 O O . GLY A 1 98 ? -3.226 5.438 12.615 1.00 90.50 98 GLY A O 1
ATOM 735 N N . ASN A 1 99 ? -1.949 7.280 12.469 1.00 92.06 99 ASN A N 1
ATOM 736 C CA . ASN A 1 99 ? -0.910 6.843 13.413 1.00 92.06 99 ASN A CA 1
ATOM 737 C C . ASN A 1 99 ? -0.374 5.427 13.091 1.00 92.06 99 ASN A C 1
ATOM 739 O O . ASN A 1 99 ? -0.214 4.572 13.972 1.00 92.06 99 ASN A O 1
ATOM 743 N N . VAL A 1 100 ? -0.167 5.164 11.796 1.00 94.44 100 VAL A N 1
ATOM 744 C CA . VAL A 1 100 ? 0.167 3.837 11.250 1.00 94.44 100 VAL A CA 1
ATOM 745 C C . VAL A 1 100 ? 1.620 3.462 11.532 1.00 94.44 100 VAL A C 1
ATOM 747 O O . VAL A 1 100 ? 1.926 2.282 11.705 1.00 94.44 100 VAL A O 1
ATOM 750 N N . VAL A 1 101 ? 2.506 4.456 11.621 1.00 94.50 101 VAL A N 1
ATOM 751 C CA . VAL A 1 101 ? 3.928 4.282 11.940 1.00 94.50 101 VAL A CA 1
ATOM 752 C C . VAL A 1 101 ? 4.233 4.976 13.262 1.00 94.50 101 VAL A C 1
ATOM 754 O O . VAL A 1 101 ? 4.077 6.187 13.390 1.00 94.50 101 VAL A O 1
ATOM 757 N N . ARG A 1 102 ? 4.664 4.195 14.254 1.00 93.94 102 ARG A N 1
ATOM 758 C CA . ARG A 1 102 ? 4.979 4.638 15.620 1.00 93.94 102 ARG A CA 1
ATOM 759 C C . ARG A 1 102 ? 5.959 3.656 16.289 1.00 93.94 102 ARG A C 1
ATOM 761 O O . ARG A 1 102 ? 6.106 2.538 15.801 1.00 93.94 102 ARG A O 1
ATOM 768 N N . PRO A 1 103 ? 6.602 3.996 17.424 1.00 90.94 103 PRO A N 1
ATOM 769 C CA . PRO A 1 103 ? 7.735 3.224 17.959 1.00 90.94 103 PRO A CA 1
ATOM 770 C C . PRO A 1 103 ? 7.508 1.717 18.174 1.00 90.94 103 PRO A C 1
ATOM 772 O O . PRO A 1 103 ? 8.439 0.936 18.025 1.00 90.94 103 PRO A O 1
ATOM 775 N N . TYR A 1 104 ? 6.280 1.293 18.487 1.00 91.88 104 TYR A N 1
ATOM 776 C CA . TYR A 1 104 ? 5.939 -0.117 18.745 1.00 91.88 104 TYR A CA 1
ATOM 777 C C . TYR A 1 104 ? 5.094 -0.763 17.637 1.00 91.88 104 TYR A C 1
ATOM 779 O O . TYR A 1 104 ? 4.586 -1.870 17.811 1.00 91.88 104 TYR A O 1
ATOM 787 N N . TRP A 1 105 ? 4.878 -0.059 16.523 1.00 95.31 105 TRP A N 1
ATOM 788 C CA . TRP A 1 105 ? 4.076 -0.550 15.409 1.00 95.31 105 TRP A CA 1
ATOM 789 C C . TRP A 1 105 ? 4.433 0.171 14.109 1.00 95.31 105 TRP A C 1
ATOM 791 O O . TRP A 1 105 ? 4.229 1.378 13.986 1.00 95.31 105 TRP A O 1
ATOM 801 N N . ASN A 1 106 ? 4.911 -0.585 13.123 1.00 95.19 106 ASN A N 1
ATOM 802 C CA . ASN A 1 106 ? 5.097 -0.102 11.762 1.00 95.19 106 ASN A CA 1
ATOM 803 C C . ASN A 1 106 ? 4.120 -0.832 10.835 1.00 95.19 106 ASN A C 1
ATO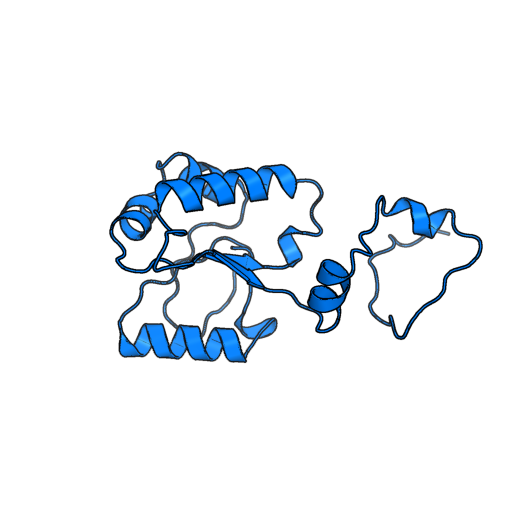M 805 O O . ASN A 1 106 ? 4.383 -1.944 10.382 1.00 95.19 106 ASN A O 1
ATOM 809 N N . GLY A 1 107 ? 2.962 -0.216 10.606 1.00 94.44 107 GLY A N 1
ATOM 810 C CA . GLY A 1 107 ? 1.922 -0.764 9.742 1.00 94.44 107 GLY A CA 1
ATOM 811 C C . GLY A 1 107 ? 2.081 -0.408 8.265 1.00 94.44 107 GLY A C 1
ATOM 812 O O . GLY A 1 107 ? 1.275 -0.867 7.458 1.00 94.44 107 GLY A O 1
ATOM 813 N N . PHE A 1 108 ? 3.066 0.413 7.896 1.00 95.62 108 PHE A N 1
ATOM 814 C CA . PHE A 1 108 ? 3.258 0.844 6.516 1.00 95.62 108 PHE A CA 1
ATOM 815 C C . PHE A 1 108 ? 4.135 -0.153 5.759 1.00 95.62 108 PHE A C 1
ATOM 817 O O . PHE A 1 108 ? 5.274 -0.405 6.141 1.00 95.62 108 PHE A O 1
ATOM 824 N N . ASN A 1 109 ? 3.591 -0.733 4.690 1.00 93.50 109 ASN A N 1
ATOM 825 C CA . ASN A 1 109 ? 4.240 -1.786 3.921 1.00 93.50 109 ASN A CA 1
ATOM 826 C C . ASN A 1 109 ? 4.086 -1.528 2.420 1.00 93.50 109 ASN A C 1
ATOM 828 O O . ASN A 1 109 ? 3.016 -1.132 1.953 1.00 93.50 109 ASN A O 1
ATOM 832 N N . VAL A 1 110 ? 5.139 -1.823 1.660 1.00 91.75 110 VAL A N 1
ATOM 833 C CA . VAL A 1 110 ? 5.121 -1.823 0.194 1.00 91.75 110 VAL A CA 1
ATOM 834 C C . VAL A 1 110 ? 5.339 -3.255 -0.280 1.00 91.75 110 VAL A C 1
ATOM 836 O O . VAL A 1 110 ? 6.290 -3.910 0.143 1.00 91.75 110 VAL A O 1
ATOM 839 N N . LEU A 1 111 ? 4.443 -3.752 -1.126 1.00 90.38 111 LEU A N 1
ATOM 840 C CA . LEU A 1 111 ? 4.532 -5.076 -1.722 1.00 90.38 111 LEU A CA 1
ATOM 841 C C . LEU A 1 111 ? 5.196 -4.972 -3.094 1.00 90.38 111 LEU A C 1
ATOM 843 O O . LEU A 1 111 ? 4.664 -4.306 -3.979 1.00 90.38 111 LEU A O 1
ATOM 847 N N . LEU A 1 112 ? 6.333 -5.646 -3.257 1.00 89.62 112 LEU A N 1
ATOM 848 C CA . LEU A 1 112 ? 7.062 -5.765 -4.521 1.00 89.62 112 LEU A CA 1
ATOM 849 C C . LEU A 1 112 ? 6.618 -7.025 -5.275 1.00 89.62 112 LEU A C 1
ATOM 851 O O . LEU A 1 112 ? 6.241 -8.013 -4.645 1.00 89.62 112 LEU A O 1
ATOM 855 N N . LEU A 1 113 ? 6.663 -6.985 -6.607 1.00 83.25 113 LEU A N 1
ATOM 856 C CA . LEU A 1 113 ? 6.230 -8.100 -7.460 1.00 83.25 113 LEU A CA 1
ATOM 857 C C . LEU A 1 113 ? 7.378 -9.062 -7.761 1.00 83.25 113 LEU A C 1
ATOM 859 O O . LEU A 1 113 ? 7.194 -10.277 -7.738 1.00 83.25 113 LEU A O 1
ATOM 863 N N . ASN A 1 114 ? 8.576 -8.522 -7.986 1.00 84.25 114 ASN A N 1
ATOM 864 C CA . ASN A 1 114 ? 9.720 -9.312 -8.417 1.00 84.25 114 ASN A CA 1
ATOM 865 C C . ASN A 1 114 ? 10.669 -9.553 -7.244 1.00 84.25 114 ASN A C 1
ATOM 867 O O . ASN A 1 114 ? 11.036 -8.628 -6.518 1.00 84.25 114 ASN A O 1
ATOM 871 N N . ALA A 1 115 ? 11.146 -10.790 -7.098 1.00 85.44 115 ALA A N 1
ATOM 872 C CA . ALA A 1 115 ? 12.056 -11.164 -6.013 1.00 85.44 115 ALA A CA 1
ATOM 873 C C . ALA A 1 115 ? 13.349 -10.324 -6.002 1.00 85.44 115 ALA A C 1
ATOM 875 O O . ALA A 1 115 ? 13.845 -9.957 -4.939 1.00 85.44 115 ALA A O 1
ATOM 876 N N . ALA A 1 116 ? 13.867 -9.972 -7.185 1.00 88.31 116 ALA A N 1
ATOM 877 C CA . ALA A 1 116 ? 15.078 -9.168 -7.326 1.00 88.31 116 ALA A CA 1
ATOM 878 C C . ALA A 1 116 ? 14.880 -7.678 -6.986 1.00 88.31 116 ALA A C 1
ATOM 880 O O . ALA A 1 116 ? 15.859 -7.007 -6.667 1.00 88.31 116 ALA A O 1
ATOM 881 N N . GLN A 1 117 ? 13.646 -7.149 -7.014 1.00 87.38 117 GLN A N 1
ATOM 882 C CA . GLN A 1 117 ? 13.388 -5.714 -6.806 1.00 87.38 117 GLN A CA 1
ATOM 883 C C . GLN A 1 117 ? 13.824 -5.239 -5.420 1.00 87.38 117 GLN A C 1
ATOM 885 O O . GLN A 1 117 ? 14.387 -4.157 -5.307 1.00 87.38 117 GLN A O 1
ATOM 890 N N . ALA A 1 118 ? 13.602 -6.039 -4.373 1.00 88.19 118 ALA A N 1
ATOM 891 C CA . ALA A 1 118 ? 13.986 -5.653 -3.016 1.00 88.19 118 ALA A CA 1
ATOM 892 C C . ALA A 1 118 ? 15.507 -5.474 -2.893 1.00 88.19 118 ALA A C 1
ATOM 894 O O . ALA A 1 118 ? 15.972 -4.450 -2.402 1.00 88.19 118 ALA A O 1
ATOM 895 N N . ALA A 1 119 ? 16.275 -6.443 -3.402 1.00 89.12 119 ALA A N 1
ATOM 896 C CA . ALA A 1 119 ? 17.735 -6.388 -3.398 1.00 89.12 119 ALA A CA 1
ATOM 897 C C . ALA A 1 119 ? 18.274 -5.285 -4.324 1.00 89.12 119 ALA A C 1
ATOM 899 O O . ALA A 1 119 ? 19.237 -4.610 -3.981 1.00 89.12 119 ALA A O 1
ATOM 900 N N . ALA A 1 120 ? 17.641 -5.067 -5.480 1.00 88.69 120 ALA A N 1
ATOM 901 C CA . ALA A 1 120 ? 18.003 -3.979 -6.381 1.00 88.69 120 ALA A CA 1
ATOM 902 C C . ALA A 1 120 ? 17.775 -2.603 -5.735 1.00 88.69 120 ALA A C 1
ATOM 904 O O . ALA A 1 120 ? 18.626 -1.733 -5.842 1.00 88.69 120 ALA A O 1
ATOM 905 N N . LEU A 1 121 ? 16.670 -2.395 -5.018 1.00 87.56 121 LEU A N 1
ATOM 906 C CA . LEU A 1 121 ? 16.437 -1.132 -4.312 1.00 87.56 121 LEU A CA 1
ATOM 907 C C . LEU A 1 121 ? 17.427 -0.923 -3.156 1.00 87.56 121 LEU A C 1
ATOM 909 O O . LEU A 1 121 ? 17.853 0.206 -2.933 1.00 87.56 121 LEU A O 1
ATOM 913 N N . ASP A 1 122 ? 17.825 -1.995 -2.467 1.00 89.88 122 ASP A N 1
ATOM 914 C CA . ASP A 1 122 ? 18.813 -1.944 -1.379 1.00 89.88 122 ASP A CA 1
ATOM 915 C C . ASP A 1 122 ? 20.226 -1.604 -1.886 1.00 89.88 122 ASP A C 1
ATOM 917 O O . ASP A 1 122 ? 20.93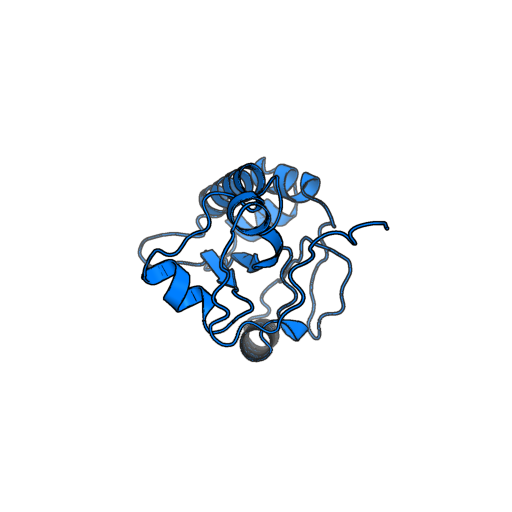8 -0.789 -1.303 1.00 89.88 122 ASP A O 1
ATOM 921 N N . LEU A 1 123 ? 20.617 -2.164 -3.035 1.00 92.56 123 LEU A N 1
ATOM 922 C CA . LEU A 1 123 ? 21.911 -1.885 -3.666 1.00 92.56 123 LEU A CA 1
ATOM 923 C C . LEU A 1 123 ? 21.980 -0.501 -4.342 1.00 92.56 123 LEU A C 1
ATOM 925 O O . LEU A 1 123 ? 23.069 -0.052 -4.699 1.00 92.56 123 LEU A O 1
ATOM 929 N N . GLY A 1 124 ? 20.838 0.156 -4.567 1.00 88.44 124 GLY A N 1
ATOM 930 C CA . GLY 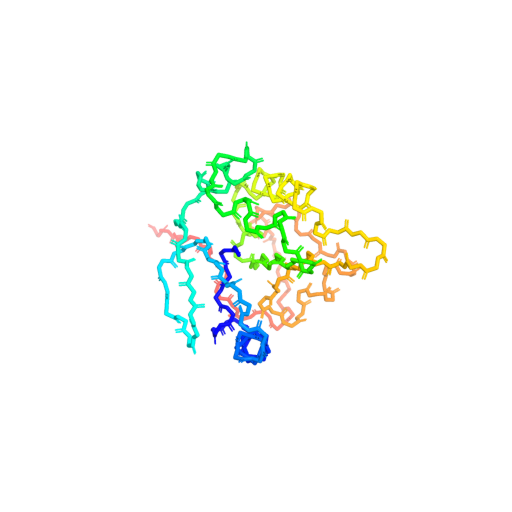A 1 124 ? 20.751 1.453 -5.233 1.00 88.44 124 GLY A CA 1
ATOM 931 C C . GLY A 1 124 ? 20.739 1.519 -6.775 1.00 88.44 124 GLY A C 1
ATOM 932 O O . GLY A 1 124 ? 20.708 2.652 -7.261 1.00 88.44 124 GLY A O 1
ATOM 933 N N . PRO A 1 125 ? 20.739 0.442 -7.599 1.00 82.12 125 PRO A N 1
ATOM 934 C CA . PRO A 1 125 ? 20.433 0.576 -9.026 1.00 82.12 125 PRO A CA 1
ATOM 935 C C . PRO A 1 125 ? 18.975 1.012 -9.236 1.00 82.12 125 PRO A C 1
ATOM 937 O O . PRO A 1 125 ? 18.060 0.195 -9.332 1.00 82.12 125 PRO A O 1
ATOM 940 N N . VAL A 1 126 ? 18.767 2.325 -9.328 1.00 82.31 126 VAL A N 1
ATOM 941 C CA . VAL A 1 126 ? 17.474 2.950 -9.622 1.00 82.31 126 VAL A CA 1
ATOM 942 C C . VAL A 1 126 ? 17.563 3.633 -10.989 1.00 82.31 126 VAL A C 1
ATOM 944 O O . VAL A 1 126 ? 18.503 4.393 -11.224 1.00 82.31 126 VAL A O 1
ATOM 947 N N . PRO A 1 127 ? 16.617 3.386 -11.912 1.00 75.12 127 PRO A N 1
ATOM 948 C CA . PRO A 1 127 ? 16.622 4.046 -13.211 1.00 75.12 127 PRO A CA 1
ATOM 949 C C . PRO A 1 127 ? 16.366 5.551 -13.057 1.00 75.12 127 PRO A C 1
ATOM 951 O O . PRO A 1 127 ? 15.348 5.957 -12.497 1.00 75.12 127 PRO A O 1
ATOM 954 N N . GLU A 1 128 ? 17.264 6.381 -13.594 1.00 77.19 128 GLU A N 1
ATOM 955 C CA . GLU A 1 128 ? 17.094 7.844 -13.614 1.00 77.19 128 GLU A CA 1
ATOM 956 C C . GLU A 1 128 ? 15.996 8.277 -14.596 1.00 77.19 128 GLU A C 1
ATOM 958 O O . GLU A 1 128 ? 15.239 9.211 -14.338 1.00 77.19 128 GLU A O 1
ATOM 963 N N . SER A 1 129 ? 15.889 7.587 -15.735 1.00 72.62 129 SER A N 1
ATOM 964 C CA . SER A 1 129 ? 14.830 7.797 -16.722 1.00 72.62 129 SER A CA 1
ATOM 965 C C . SER A 1 129 ? 14.625 6.557 -17.591 1.00 72.62 129 SER A C 1
ATOM 967 O O . SER A 1 129 ? 15.565 5.809 -17.858 1.00 72.62 129 SER A O 1
ATOM 969 N N . ILE A 1 130 ? 13.404 6.365 -18.094 1.00 71.31 130 ILE A N 1
ATOM 970 C CA . ILE A 1 130 ? 13.075 5.276 -19.033 1.00 71.31 130 ILE A CA 1
ATOM 971 C C . ILE A 1 130 ? 13.804 5.468 -20.382 1.00 71.31 130 ILE A C 1
ATOM 973 O O . ILE A 1 130 ? 14.221 4.501 -21.015 1.00 71.31 130 ILE A O 1
ATOM 977 N N . GLN A 1 131 ? 14.056 6.721 -20.776 1.00 69.88 131 GLN A N 1
ATOM 978 C CA . GLN A 1 131 ? 14.749 7.096 -22.021 1.00 69.88 131 GLN A CA 1
ATOM 979 C C . GLN A 1 131 ? 16.221 6.647 -22.073 1.00 69.88 131 GLN A C 1
ATOM 981 O O . GLN A 1 131 ? 16.824 6.581 -23.150 1.00 69.88 131 GLN A O 1
ATOM 986 N N . SER A 1 132 ? 16.807 6.315 -20.918 1.00 72.00 132 SER A N 1
ATOM 987 C CA . SER A 1 132 ? 18.176 5.799 -20.831 1.00 72.00 132 SER A CA 1
ATOM 988 C C . SER A 1 132 ? 18.365 4.484 -21.595 1.00 72.00 132 SER A C 1
ATOM 990 O O . SER A 1 132 ? 19.450 4.242 -22.116 1.00 72.00 132 SER A O 1
ATOM 992 N N . ILE A 1 133 ? 17.310 3.672 -21.730 1.00 79.81 133 ILE A N 1
ATOM 993 C CA . ILE A 1 133 ? 17.358 2.396 -22.456 1.00 79.81 133 ILE A CA 1
ATOM 994 C C . ILE A 1 133 ? 17.202 2.613 -23.968 1.00 79.81 133 ILE A C 1
ATOM 996 O O . ILE A 1 133 ? 17.907 1.984 -24.750 1.00 79.81 133 ILE A O 1
ATOM 1000 N N . GLU A 1 134 ? 16.331 3.530 -24.397 1.00 82.44 134 GLU A N 1
ATOM 1001 C CA . GLU A 1 134 ? 16.052 3.778 -25.824 1.00 82.44 134 GLU A CA 1
ATOM 1002 C C . GLU A 1 134 ? 17.260 4.348 -26.580 1.00 82.44 134 GLU A C 1
ATOM 1004 O O . GLU A 1 134 ? 17.476 4.051 -27.753 1.00 82.44 134 GLU A O 1
ATOM 1009 N N . SER A 1 135 ? 18.066 5.164 -25.900 1.00 83.12 135 SER A N 1
ATOM 1010 C CA . SER A 1 135 ? 19.285 5.759 -26.459 1.00 83.12 135 SER A CA 1
ATOM 1011 C C . SER A 1 135 ? 20.529 4.871 -26.305 1.00 83.12 135 SER A C 1
ATOM 1013 O O . SER A 1 135 ? 21.608 5.215 -26.804 1.00 83.12 135 SER A O 1
ATOM 1015 N N . ALA A 1 136 ? 20.402 3.721 -25.635 1.00 86.19 136 ALA A N 1
ATOM 1016 C CA . ALA A 1 136 ? 21.521 2.841 -25.348 1.00 86.19 136 ALA A CA 1
ATOM 1017 C C . ALA A 1 136 ? 21.972 2.075 -26.600 1.00 86.19 136 ALA A C 1
ATOM 1019 O O . ALA A 1 136 ? 21.196 1.418 -27.287 1.00 86.19 136 ALA A O 1
ATOM 1020 N N . LYS A 1 137 ? 23.281 2.098 -26.869 1.00 91.94 137 LYS A N 1
ATOM 1021 C CA . LYS A 1 137 ? 23.904 1.281 -27.930 1.00 91.94 137 LYS A CA 1
ATOM 1022 C C . LYS A 1 137 ? 24.190 -0.154 -27.486 1.00 91.94 137 LYS A C 1
ATOM 1024 O O . LYS A 1 137 ? 24.516 -1.001 -28.312 1.00 91.94 137 LYS A O 1
ATOM 1029 N N . PHE A 1 138 ? 24.129 -0.401 -26.181 1.00 90.62 138 PHE A N 1
ATOM 1030 C CA . PHE A 1 138 ? 24.398 -1.685 -25.559 1.00 90.62 138 PHE A CA 1
ATOM 1031 C C . PHE A 1 138 ? 23.443 -1.876 -24.386 1.00 90.62 138 PHE A C 1
ATOM 1033 O O . PHE A 1 138 ? 23.359 -1.015 -23.512 1.00 90.62 138 PHE A O 1
ATOM 1040 N N . VAL A 1 139 ? 22.747 -3.008 -24.375 1.00 89.62 139 VAL A N 1
ATOM 1041 C CA . VAL A 1 139 ? 21.810 -3.395 -23.320 1.00 89.62 139 VAL A CA 1
ATOM 1042 C C . VAL A 1 139 ? 22.253 -4.754 -22.795 1.00 89.62 139 VAL A C 1
ATOM 1044 O O . VAL A 1 139 ? 22.415 -5.696 -23.570 1.00 89.62 139 VAL A O 1
ATOM 1047 N N . TYR A 1 140 ? 22.468 -4.849 -21.483 1.00 90.50 140 TYR A N 1
ATOM 1048 C CA . TYR A 1 140 ? 22.823 -6.097 -20.814 1.00 90.50 140 TYR A CA 1
ATOM 1049 C C . TYR A 1 140 ? 21.628 -6.616 -20.016 1.00 90.50 140 TYR A C 1
ATOM 1051 O O . TYR A 1 140 ? 21.256 -6.038 -18.997 1.00 90.50 140 TYR A O 1
ATOM 1059 N N . LEU A 1 141 ? 21.028 -7.707 -20.491 1.00 90.69 141 LEU A N 1
ATOM 1060 C CA . LEU A 1 141 ? 19.892 -8.356 -19.842 1.00 90.69 141 LEU A CA 1
ATOM 1061 C C . LEU A 1 141 ? 20.404 -9.441 -18.888 1.00 90.69 141 LEU A C 1
ATOM 1063 O O . LEU A 1 141 ? 20.804 -10.523 -19.314 1.00 90.69 141 LEU A O 1
ATOM 1067 N N . MET A 1 142 ? 20.400 -9.156 -17.585 1.00 89.94 142 MET A N 1
ATOM 1068 C CA . MET A 1 142 ? 20.749 -10.135 -16.550 1.00 89.94 142 MET A CA 1
ATOM 1069 C C . MET A 1 142 ? 19.509 -10.959 -16.170 1.00 89.94 142 MET A C 1
ATOM 1071 O O . MET A 1 142 ? 18.913 -10.731 -15.122 1.00 89.94 142 MET A O 1
ATOM 1075 N N . GLY A 1 143 ? 19.097 -11.882 -17.046 1.00 89.31 143 GLY A N 1
ATOM 1076 C CA . GLY A 1 143 ? 17.909 -12.724 -16.824 1.00 89.31 143 GLY A CA 1
ATOM 1077 C C . GLY A 1 143 ? 16.595 -11.936 -16.750 1.00 89.31 143 GLY A C 1
ATOM 1078 O O . GLY A 1 143 ? 15.692 -12.316 -16.011 1.00 89.31 143 GLY A O 1
ATOM 1079 N N . ALA A 1 144 ? 16.529 -10.801 -17.451 1.00 88.06 144 ALA A N 1
ATOM 1080 C CA . ALA A 1 144 ? 15.335 -9.974 -17.556 1.00 88.06 144 ALA A CA 1
ATOM 1081 C C . ALA A 1 144 ? 14.551 -10.381 -18.810 1.00 88.06 144 ALA A C 1
ATOM 1083 O O . ALA A 1 144 ? 14.958 -10.033 -19.919 1.00 88.06 144 ALA A O 1
ATOM 1084 N N . ASP A 1 145 ? 13.448 -11.103 -18.603 1.00 86.62 145 ASP A N 1
ATOM 1085 C CA . ASP A 1 145 ? 12.611 -11.663 -19.676 1.00 86.62 145 ASP A CA 1
ATOM 1086 C C . ASP A 1 145 ? 11.206 -11.031 -19.740 1.00 86.62 145 ASP A C 1
ATOM 1088 O O . ASP A 1 145 ? 10.446 -11.310 -20.667 1.00 86.62 145 ASP A O 1
ATOM 1092 N N . ASP A 1 146 ? 10.852 -10.182 -18.768 1.00 80.44 146 ASP A N 1
ATOM 1093 C CA . ASP A 1 146 ? 9.559 -9.498 -18.740 1.00 80.44 146 ASP A CA 1
ATOM 1094 C C . ASP A 1 146 ? 9.429 -8.539 -19.934 1.00 80.44 146 ASP A C 1
ATOM 1096 O O . ASP A 1 146 ? 10.360 -7.794 -20.263 1.00 80.44 146 ASP A O 1
ATOM 1100 N N . GLU A 1 147 ? 8.248 -8.508 -20.560 1.00 61.84 147 GLU A N 1
ATOM 1101 C CA . GLU A 1 147 ? 7.906 -7.476 -21.539 1.00 61.84 147 GLU A CA 1
ATOM 1102 C C . GLU A 1 147 ? 7.795 -6.126 -20.815 1.00 61.84 147 GLU A C 1
ATOM 1104 O O . GLU A 1 147 ? 6.717 -5.686 -20.416 1.00 61.84 147 GLU A O 1
ATOM 1109 N N . CYS A 1 148 ? 8.924 -5.436 -20.643 1.00 51.94 148 CYS A N 1
ATOM 1110 C CA . CYS A 1 148 ? 8.917 -4.002 -20.396 1.00 51.94 148 CYS A CA 1
ATOM 1111 C C . CYS A 1 148 ? 8.092 -3.382 -21.523 1.00 51.94 148 CYS A C 1
ATOM 1113 O O . CYS A 1 148 ? 8.442 -3.557 -22.690 1.00 51.94 148 CYS A O 1
ATOM 1115 N N . GLY A 1 149 ? 6.987 -2.713 -21.190 1.00 42.47 149 GLY A N 1
ATOM 1116 C CA . GLY A 1 149 ? 6.082 -2.071 -22.141 1.00 42.47 149 GLY A CA 1
ATOM 1117 C C . GLY A 1 149 ? 6.753 -0.937 -22.918 1.00 42.47 149 GLY A C 1
ATOM 1118 O O . GLY A 1 149 ? 6.411 0.228 -22.749 1.00 42.47 149 GLY A O 1
ATOM 1119 N N . PHE A 1 150 ? 7.704 -1.268 -23.785 1.00 41.31 150 PHE A N 1
ATOM 1120 C CA . PHE A 1 150 ? 8.172 -0.413 -24.854 1.00 41.31 150 PHE A CA 1
ATOM 1121 C C . PHE A 1 150 ? 7.022 -0.365 -25.849 1.00 41.31 150 PHE A C 1
ATOM 1123 O O . PHE A 1 150 ? 6.683 -1.370 -26.479 1.00 41.31 150 PHE A O 1
ATOM 1130 N N . GLY A 1 151 ? 6.349 0.786 -25.922 1.00 35.16 151 GLY A N 1
ATOM 1131 C CA . GLY A 1 151 ? 5.294 1.017 -26.897 1.00 35.16 151 GLY A CA 1
ATOM 1132 C C . GLY A 1 151 ? 5.743 0.505 -28.261 1.00 35.16 151 GLY A C 1
ATOM 1133 O O . GLY A 1 151 ? 6.869 0.767 -28.682 1.00 35.16 151 GLY A O 1
ATOM 1134 N N . LYS A 1 152 ? 4.881 -0.283 -28.916 1.00 27.83 152 LYS A N 1
ATOM 1135 C CA . LYS A 1 152 ? 5.134 -0.826 -30.253 1.00 27.83 152 LYS A CA 1
ATOM 1136 C C . LYS A 1 152 ? 5.748 0.270 -31.121 1.00 27.83 152 LYS A C 1
ATOM 1138 O O . LYS A 1 152 ? 5.079 1.260 -31.412 1.00 27.83 152 LYS A O 1
ATOM 1143 N N . ALA A 1 153 ? 6.996 0.080 -31.544 1.00 34.03 153 ALA A N 1
ATOM 1144 C CA . ALA A 1 153 ? 7.554 0.856 -32.634 1.00 34.03 153 ALA A CA 1
ATOM 1145 C C . ALA A 1 153 ? 6.687 0.559 -33.865 1.00 34.03 153 ALA A C 1
ATOM 1147 O O . ALA A 1 153 ? 6.780 -0.520 -34.458 1.00 34.03 153 ALA A O 1
ATOM 1148 N N . SER A 1 154 ? 5.766 1.472 -34.187 1.00 29.98 154 SER A N 1
ATOM 1149 C CA . SER A 1 154 ? 5.088 1.461 -35.479 1.00 29.98 154 SER A CA 1
ATOM 1150 C C . SER A 1 154 ? 6.160 1.491 -36.560 1.00 29.98 154 SER A C 1
ATOM 1152 O O . SER A 1 154 ? 7.022 2.370 -36.553 1.00 29.98 154 SER A O 1
ATOM 1154 N N . LYS A 1 155 ? 6.107 0.490 -37.441 1.00 34.03 155 LYS A N 1
ATOM 1155 C CA . LYS A 1 155 ? 6.774 0.523 -38.743 1.00 34.03 155 LYS A CA 1
ATOM 1156 C C . LYS A 1 155 ? 6.318 1.725 -39.560 1.00 34.03 155 LYS A C 1
ATOM 1158 O O . LYS A 1 155 ? 5.129 2.094 -39.426 1.00 34.03 155 LYS A O 1
#

Secondary structure (DSSP, 8-state):
----HHHH-HHHHHHHHHHHHHH----EEESS----SS--EEEESSHHHHHHHHTT-STHHHHHHH-SS--EEEEGGGTTSTTHHHHHHHHHHHHHHTT-EETTEE-EEEE-SSHHHHHHHHH----S-THHHHT-S----SS--S---------

pLDDT: mean 86.32, std 12.84, range [27.83, 95.62]

Radius of gyration: 17.94 Å; chains: 1; bounding box: 40×31×58 Å